Protein AF-Q1MXI3-F1 (afdb_monomer_lite)

Structure (mmCIF, N/CA/C/O backbone):
data_AF-Q1MXI3-F1
#
_entry.id   AF-Q1MXI3-F1
#
loop_
_atom_site.group_PDB
_atom_site.id
_atom_site.type_symbol
_atom_site.label_atom_id
_atom_site.label_alt_id
_atom_site.label_comp_id
_atom_site.label_asym_id
_atom_site.label_entity_id
_atom_site.label_seq_id
_atom_site.pdbx_PDB_ins_code
_atom_site.Cartn_x
_atom_site.Cartn_y
_atom_site.Cartn_z
_atom_site.occupancy
_atom_site.B_iso_or_equiv
_atom_site.auth_seq_id
_atom_site.auth_comp_id
_atom_site.auth_asym_id
_atom_site.auth_atom_id
_atom_site.pdbx_PDB_model_num
ATOM 1 N N . MET A 1 1 ? -17.839 4.807 47.820 1.00 39.50 1 MET A N 1
ATOM 2 C CA . MET A 1 1 ? -17.048 5.611 46.866 1.00 39.50 1 MET A CA 1
ATOM 3 C C . MET A 1 1 ? -16.298 4.631 45.986 1.00 39.50 1 MET A C 1
ATOM 5 O O . MET A 1 1 ? -15.445 3.926 46.504 1.00 39.50 1 MET A O 1
ATOM 9 N N . ALA A 1 2 ? -16.705 4.475 44.725 1.00 47.69 2 ALA A N 1
ATOM 10 C CA . ALA A 1 2 ? -16.005 3.588 43.802 1.00 47.69 2 ALA A CA 1
ATOM 11 C C . ALA A 1 2 ? -14.678 4.249 43.415 1.00 47.69 2 ALA A C 1
ATOM 13 O O . ALA A 1 2 ? -14.671 5.388 42.950 1.00 47.69 2 ALA A O 1
ATOM 14 N N . VAL A 1 3 ? -13.573 3.556 43.680 1.00 54.94 3 VAL A N 1
ATOM 15 C CA . VAL A 1 3 ? -12.233 3.951 43.247 1.00 54.94 3 VAL A CA 1
ATOM 16 C C . VAL A 1 3 ? -12.248 3.955 41.722 1.00 54.94 3 VAL A C 1
ATOM 18 O O . VAL A 1 3 ? -12.441 2.914 41.099 1.00 54.94 3 VAL A O 1
ATOM 21 N N . SER A 1 4 ? -12.130 5.134 41.113 1.00 58.44 4 SER A N 1
ATOM 22 C CA . SER A 1 4 ? -11.953 5.256 39.669 1.00 58.44 4 SER A CA 1
ATOM 23 C C . SER A 1 4 ? -10.539 4.792 39.323 1.00 58.44 4 SER A C 1
ATOM 25 O O . SER A 1 4 ? -9.596 5.584 39.312 1.00 58.44 4 SER A O 1
ATOM 27 N N . GLU A 1 5 ? -10.388 3.490 39.106 1.00 63.78 5 GLU A N 1
ATOM 28 C CA . GLU A 1 5 ? -9.211 2.893 38.481 1.00 63.78 5 GLU A CA 1
ATOM 29 C C . GLU A 1 5 ? -9.009 3.589 37.123 1.00 63.78 5 GLU A C 1
ATOM 31 O O . GLU A 1 5 ? -9.844 3.478 36.222 1.00 63.78 5 GLU A O 1
ATOM 36 N N . ASN A 1 6 ? -7.940 4.380 36.992 1.00 66.50 6 ASN A N 1
ATOM 37 C CA . ASN A 1 6 ? -7.558 5.012 35.730 1.00 66.50 6 ASN A CA 1
ATOM 38 C C . ASN A 1 6 ? -7.054 3.921 34.776 1.00 66.50 6 ASN A C 1
ATOM 40 O O . ASN A 1 6 ? -5.855 3.670 34.671 1.00 66.50 6 ASN A O 1
ATOM 44 N N . TYR A 1 7 ? -7.976 3.247 34.090 1.00 65.25 7 TYR A N 1
ATOM 45 C CA . TYR A 1 7 ? -7.627 2.327 33.017 1.00 65.25 7 TYR A CA 1
ATOM 46 C C . TYR A 1 7 ? -7.115 3.128 31.823 1.00 65.25 7 TYR A C 1
ATOM 48 O O . TYR A 1 7 ? -7.873 3.782 31.103 1.00 65.25 7 TYR A O 1
ATOM 56 N N . TRP A 1 8 ? -5.804 3.073 31.606 1.00 71.31 8 TRP A N 1
ATOM 57 C CA . TRP A 1 8 ? -5.189 3.619 30.408 1.00 71.31 8 TRP A CA 1
ATOM 58 C C . TRP A 1 8 ? -5.438 2.640 29.260 1.00 71.31 8 TRP A C 1
ATOM 60 O O . TRP A 1 8 ? -4.728 1.650 29.104 1.00 71.31 8 TRP A O 1
ATOM 70 N N . ILE A 1 9 ? -6.501 2.871 28.489 1.00 75.81 9 ILE A N 1
ATOM 71 C CA . ILE A 1 9 ? -6.781 2.075 27.291 1.00 75.81 9 ILE A CA 1
ATOM 72 C C . ILE A 1 9 ? -5.743 2.465 26.225 1.00 75.81 9 ILE A C 1
ATOM 74 O O . ILE A 1 9 ? -5.708 3.637 25.826 1.00 75.81 9 ILE A O 1
ATOM 78 N N . PRO A 1 10 ? -4.884 1.536 25.767 1.00 70.69 10 PRO A N 1
ATOM 79 C CA . PRO A 1 10 ? -3.903 1.832 24.734 1.00 70.69 10 PRO A CA 1
ATOM 80 C C . PRO A 1 10 ? -4.623 2.123 23.415 1.00 70.69 10 PRO A C 1
ATOM 82 O O . PRO A 1 10 ? -5.342 1.281 22.884 1.00 70.69 10 PRO A O 1
ATOM 85 N N . ARG A 1 11 ? -4.426 3.333 22.882 1.00 65.62 11 ARG A N 1
ATOM 86 C CA . ARG A 1 11 ? -5.033 3.770 21.610 1.00 65.62 11 ARG A CA 1
ATOM 87 C C . ARG A 1 11 ? -4.375 3.150 20.375 1.00 65.62 11 ARG A C 1
ATOM 89 O O . ARG A 1 11 ? -4.935 3.241 19.296 1.00 65.62 11 ARG A O 1
ATOM 96 N N . THR A 1 12 ? -3.223 2.511 20.544 1.00 68.12 12 THR A N 1
ATOM 97 C CA . THR A 1 12 ? -2.406 1.938 19.466 1.00 68.12 12 THR A CA 1
ATOM 98 C C . THR A 1 12 ? -2.794 0.504 19.099 1.00 68.12 12 THR A C 1
ATOM 100 O O . THR A 1 12 ? -2.090 -0.141 18.331 1.00 68.12 12 THR A O 1
ATOM 103 N N . LEU A 1 13 ? -3.868 -0.044 19.683 1.00 66.44 13 LEU A N 1
ATOM 104 C CA . LEU A 1 13 ? -4.314 -1.409 19.380 1.00 66.44 13 LEU A CA 1
ATOM 105 C C . LEU A 1 13 ? -4.938 -1.519 17.977 1.00 66.44 13 LEU A C 1
ATOM 107 O O . LEU A 1 13 ? -4.906 -2.589 17.378 1.00 66.44 13 LEU A O 1
ATOM 111 N N . GLU A 1 14 ? -5.510 -0.424 17.471 1.00 63.72 14 GLU A N 1
ATOM 112 C CA . GLU A 1 14 ? -6.184 -0.368 16.166 1.00 63.72 14 GLU A CA 1
ATOM 113 C C . GLU A 1 14 ? -5.297 0.209 15.052 1.00 63.72 14 GLU A C 1
ATOM 115 O O . GLU A 1 14 ? -5.744 0.322 13.909 1.00 63.72 14 GLU A O 1
ATOM 120 N N . ASP A 1 15 ? -4.046 0.569 15.357 1.00 70.25 15 ASP A N 1
ATOM 121 C CA . ASP A 1 15 ? -3.156 1.159 14.362 1.00 70.25 15 ASP A CA 1
ATOM 122 C C . ASP A 1 15 ? -2.744 0.104 13.316 1.00 70.25 15 ASP A C 1
ATOM 124 O O . ASP A 1 15 ? -2.341 -1.011 13.673 1.00 70.25 15 ASP A O 1
ATOM 128 N N . PRO A 1 16 ? -2.827 0.424 12.010 1.00 67.31 16 PRO A N 1
ATOM 129 C CA . PRO A 1 16 ? -2.455 -0.510 10.959 1.00 67.31 16 PRO A CA 1
ATOM 130 C C . PRO A 1 16 ? -0.960 -0.868 11.038 1.00 67.31 16 PRO A C 1
ATOM 132 O O . PRO A 1 16 ? -0.131 -0.026 11.395 1.00 67.31 16 PRO A O 1
ATOM 135 N N . PRO A 1 17 ? -0.576 -2.105 10.671 1.00 70.25 17 PRO A N 1
ATOM 136 C CA . PRO A 1 17 ? 0.813 -2.539 10.728 1.00 70.25 17 PRO A CA 1
ATOM 137 C C . PRO A 1 17 ? 1.684 -1.726 9.758 1.00 70.25 17 PRO A C 1
ATOM 139 O O . PRO A 1 17 ? 1.515 -1.762 8.534 1.00 70.25 17 PRO A O 1
ATOM 142 N N . LEU A 1 18 ? 2.647 -1.004 10.325 1.00 66.81 18 LEU A N 1
ATOM 143 C CA . LEU A 1 18 ? 3.626 -0.198 9.602 1.00 66.81 18 LEU A CA 1
ATOM 144 C C . LEU A 1 18 ? 4.870 -1.033 9.267 1.00 66.81 18 LEU A C 1
ATOM 146 O O . LEU A 1 18 ? 5.420 -1.733 10.115 1.00 66.81 18 LEU A O 1
ATOM 150 N N . PHE A 1 19 ? 5.354 -0.906 8.035 1.00 67.00 19 PHE A N 1
ATOM 151 C CA . PHE A 1 19 ? 6.654 -1.387 7.580 1.00 67.00 19 PHE A CA 1
ATOM 152 C C . PHE A 1 19 ? 7.594 -0.203 7.375 1.00 67.00 19 PHE A C 1
ATOM 154 O O . PHE A 1 19 ? 7.490 0.536 6.392 1.00 67.00 19 PHE A O 1
ATOM 161 N N . PHE A 1 20 ? 8.518 -0.009 8.314 1.00 70.25 20 PHE A N 1
ATOM 162 C CA . PHE A 1 20 ? 9.343 1.198 8.419 1.00 70.25 20 PHE A CA 1
ATOM 163 C C . PHE A 1 20 ? 8.500 2.480 8.551 1.00 70.25 20 PHE A C 1
ATOM 165 O O . PHE A 1 20 ? 8.185 2.889 9.661 1.00 70.25 20 PHE A O 1
ATOM 172 N N . VAL A 1 21 ? 8.140 3.108 7.427 1.00 75.38 21 VAL A N 1
ATOM 173 C CA . VAL A 1 21 ? 7.371 4.369 7.345 1.00 75.38 21 VAL A CA 1
ATOM 174 C C . VAL A 1 21 ? 6.108 4.197 6.486 1.00 75.38 21 VAL A C 1
ATOM 176 O O . VAL A 1 21 ? 5.301 5.110 6.361 1.00 75.38 21 VAL A O 1
ATOM 179 N N . TRP A 1 22 ? 5.948 3.040 5.843 1.00 72.25 22 TRP A N 1
ATOM 180 C CA . TRP A 1 22 ? 4.875 2.774 4.891 1.00 72.25 22 TRP A CA 1
ATOM 181 C C . TRP A 1 22 ? 3.937 1.725 5.459 1.00 72.25 22 TRP A C 1
ATOM 183 O O . TRP A 1 22 ? 4.371 0.792 6.125 1.00 72.25 22 TRP A O 1
ATOM 193 N N . GLU A 1 23 ? 2.649 1.829 5.161 1.00 79.88 23 GLU A N 1
ATOM 194 C CA . GLU A 1 23 ? 1.735 0.718 5.412 1.00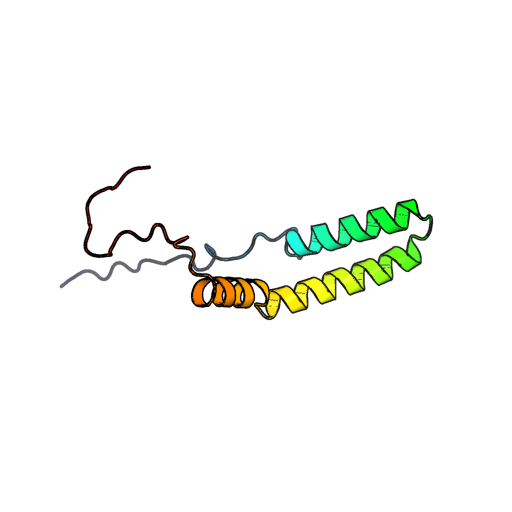 79.88 23 GLU A CA 1
ATOM 195 C C . GLU A 1 23 ? 2.176 -0.506 4.594 1.00 79.88 23 GLU A C 1
ATOM 197 O O . GLU A 1 23 ? 2.484 -0.371 3.403 1.00 79.88 23 GLU A O 1
ATOM 202 N N . MET A 1 24 ? 2.193 -1.692 5.218 1.00 81.25 24 MET A N 1
ATOM 203 C CA . MET A 1 24 ? 2.600 -2.952 4.569 1.00 81.25 24 MET A CA 1
ATOM 204 C C . MET A 1 24 ? 1.907 -3.152 3.212 1.00 81.25 24 MET A C 1
ATOM 206 O O . MET A 1 24 ? 2.567 -3.461 2.221 1.00 81.25 24 MET A O 1
ATOM 210 N N . ASP A 1 25 ? 0.598 -2.905 3.141 1.00 82.12 25 ASP A N 1
ATOM 211 C CA . ASP A 1 25 ? -0.192 -3.071 1.915 1.00 82.12 25 ASP A CA 1
ATOM 212 C C . ASP A 1 25 ? 0.319 -2.178 0.776 1.00 82.12 25 ASP A C 1
ATOM 214 O O . ASP A 1 25 ? 0.472 -2.615 -0.364 1.00 82.12 25 ASP A O 1
ATOM 218 N N . THR A 1 26 ? 0.639 -0.923 1.091 1.00 86.31 26 THR A N 1
ATOM 219 C CA . THR A 1 26 ? 1.119 0.063 0.118 1.00 86.31 26 THR A CA 1
ATOM 220 C C . THR A 1 26 ? 2.527 -0.283 -0.369 1.00 86.31 26 THR A C 1
ATOM 222 O O . THR A 1 26 ? 2.835 -0.113 -1.553 1.00 86.31 26 THR A O 1
ATOM 225 N N . ALA A 1 27 ? 3.376 -0.820 0.513 1.00 87.62 27 ALA A N 1
ATOM 226 C CA . ALA A 1 27 ? 4.703 -1.310 0.146 1.00 87.62 27 ALA A CA 1
ATOM 227 C C . ALA A 1 27 ? 4.626 -2.533 -0.786 1.00 87.62 27 ALA A C 1
ATOM 229 O O . ALA A 1 27 ? 5.358 -2.596 -1.776 1.00 87.62 27 ALA A O 1
ATOM 230 N N . VAL A 1 28 ? 3.706 -3.470 -0.528 1.00 90.12 28 VAL A N 1
ATOM 231 C CA . VAL A 1 28 ? 3.481 -4.641 -1.391 1.00 90.12 28 VAL A CA 1
ATOM 232 C C . VAL A 1 28 ? 3.013 -4.219 -2.785 1.00 90.12 28 VAL A C 1
ATOM 234 O O . VAL A 1 28 ? 3.537 -4.724 -3.780 1.00 90.12 28 VAL A O 1
ATOM 237 N N . VAL A 1 29 ? 2.089 -3.257 -2.890 1.00 90.94 29 VAL A N 1
ATOM 238 C CA . VAL A 1 29 ? 1.637 -2.721 -4.189 1.00 90.94 29 VAL A CA 1
ATOM 239 C C . VAL A 1 29 ? 2.801 -2.109 -4.970 1.00 90.94 29 VAL A C 1
ATOM 241 O O . VAL A 1 29 ? 2.961 -2.396 -6.153 1.00 90.94 29 VAL A O 1
ATOM 244 N N . PHE A 1 30 ? 3.655 -1.323 -4.310 1.00 92.81 30 PHE A N 1
ATOM 245 C CA . PHE A 1 30 ? 4.832 -0.738 -4.953 1.00 92.81 30 PHE A CA 1
ATOM 246 C C . PHE A 1 30 ? 5.823 -1.805 -5.443 1.00 92.81 30 PHE A C 1
ATOM 248 O O . PHE A 1 30 ? 6.287 -1.751 -6.581 1.00 92.81 30 PHE A O 1
ATOM 255 N N . LEU A 1 31 ? 6.156 -2.781 -4.593 1.00 92.19 31 LEU A N 1
ATOM 256 C CA . LEU A 1 31 ? 7.123 -3.828 -4.929 1.00 92.19 31 LEU A CA 1
ATOM 257 C C . LEU A 1 31 ? 6.623 -4.710 -6.074 1.00 92.19 31 LEU A C 1
ATOM 259 O O . LEU A 1 31 ? 7.375 -4.987 -7.006 1.00 92.19 31 LEU A O 1
ATOM 263 N N . THR A 1 32 ? 5.355 -5.118 -6.033 1.00 93.25 32 THR A N 1
ATOM 264 C CA . THR A 1 32 ? 4.759 -5.964 -7.076 1.00 93.25 32 THR A CA 1
ATOM 265 C C . THR A 1 32 ? 4.738 -5.261 -8.429 1.00 93.25 32 THR A C 1
ATOM 267 O O . THR A 1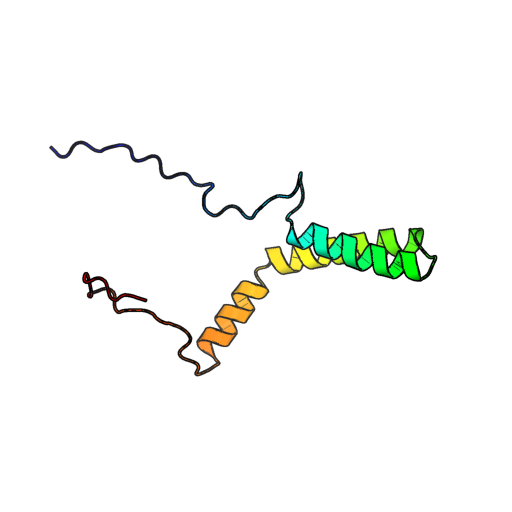 32 ? 5.193 -5.843 -9.414 1.00 93.25 32 THR A O 1
ATOM 270 N N . SER A 1 33 ? 4.309 -3.997 -8.494 1.00 92.19 33 SER A N 1
ATOM 271 C CA . SER A 1 33 ? 4.346 -3.242 -9.749 1.00 92.19 33 SER A CA 1
ATOM 272 C C . SER A 1 33 ? 5.778 -3.023 -10.242 1.00 92.19 33 SER A C 1
ATOM 274 O O . SER A 1 33 ? 6.047 -3.168 -11.434 1.00 92.19 33 SER A O 1
ATOM 276 N N . MET A 1 34 ? 6.725 -2.752 -9.342 1.00 93.38 34 MET A N 1
ATOM 277 C CA . MET A 1 34 ? 8.122 -2.513 -9.707 1.00 93.38 34 MET A CA 1
ATOM 278 C C . MET A 1 34 ? 8.784 -3.767 -10.289 1.00 93.38 34 MET A C 1
ATOM 280 O O . MET A 1 34 ? 9.485 -3.681 -11.297 1.00 93.38 34 MET A O 1
ATOM 284 N N . ILE A 1 35 ? 8.518 -4.940 -9.704 1.00 94.38 35 ILE A N 1
ATOM 285 C CA . ILE A 1 35 ? 9.003 -6.232 -10.209 1.00 94.38 35 ILE A CA 1
ATOM 286 C C . ILE A 1 35 ? 8.487 -6.488 -11.628 1.00 94.38 35 ILE A C 1
ATOM 288 O O . ILE A 1 35 ? 9.261 -6.903 -12.487 1.00 94.38 35 ILE A O 1
ATOM 292 N N . ILE A 1 36 ? 7.217 -6.183 -11.907 1.00 93.75 36 ILE A N 1
ATOM 293 C CA . ILE A 1 36 ? 6.645 -6.336 -13.252 1.00 93.75 36 ILE A CA 1
ATOM 294 C C . ILE A 1 36 ? 7.440 -5.504 -14.266 1.00 93.75 36 ILE A C 1
ATOM 296 O O . ILE A 1 36 ? 7.881 -6.029 -15.283 1.00 93.75 36 ILE A O 1
ATOM 300 N N . PHE A 1 37 ? 7.704 -4.228 -13.986 1.00 92.50 37 PHE A N 1
ATOM 301 C CA .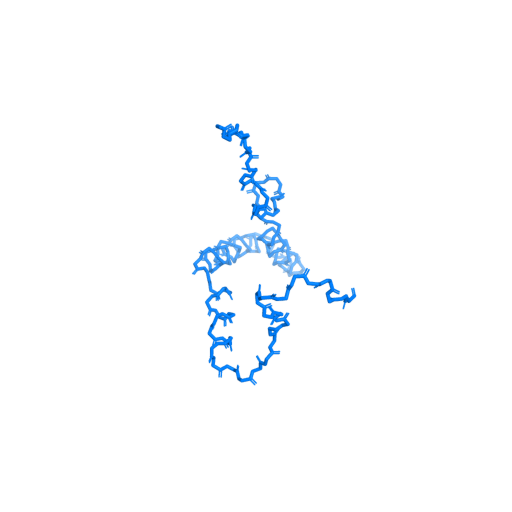 PHE A 1 37 ? 8.461 -3.373 -14.909 1.00 92.50 37 PHE A CA 1
ATOM 302 C C . PHE A 1 37 ? 9.956 -3.702 -14.998 1.00 92.50 37 PHE A C 1
ATOM 304 O O . PHE A 1 37 ? 10.577 -3.449 -16.035 1.00 92.50 37 PHE A O 1
ATOM 311 N N . LEU A 1 38 ? 10.530 -4.295 -13.949 1.00 92.94 38 LEU A N 1
ATOM 312 C CA . LEU A 1 38 ? 11.875 -4.864 -13.998 1.00 92.94 38 LEU A CA 1
ATOM 313 C C . LEU A 1 38 ? 11.948 -6.022 -15.004 1.00 92.94 38 LEU A C 1
ATOM 315 O O . LEU A 1 38 ? 12.906 -6.082 -15.771 1.00 92.94 38 LEU A O 1
ATOM 319 N N . LEU A 1 39 ? 10.918 -6.875 -15.078 1.00 93.81 39 LEU A N 1
ATOM 320 C CA . LEU A 1 39 ? 10.844 -7.951 -16.078 1.00 93.81 39 LEU A CA 1
ATOM 321 C C . LEU A 1 39 ? 10.789 -7.409 -17.516 1.00 93.81 39 LEU A C 1
ATOM 323 O O . LEU A 1 39 ? 11.379 -7.997 -18.419 1.00 93.81 39 LEU A O 1
ATOM 327 N N . PHE A 1 40 ? 10.158 -6.253 -17.733 1.00 92.62 40 PHE A N 1
ATOM 328 C CA . PHE A 1 40 ? 10.104 -5.577 -19.038 1.00 92.62 40 PHE A CA 1
ATOM 329 C C . PHE A 1 40 ? 11.355 -4.737 -19.368 1.00 92.62 40 PHE A C 1
ATOM 331 O O . PHE A 1 40 ? 11.333 -3.939 -20.306 1.00 92.62 40 PHE A O 1
ATOM 338 N N . SER A 1 41 ? 12.451 -4.884 -18.609 1.00 90.69 41 SER A N 1
ATOM 339 C CA . SER A 1 41 ? 13.717 -4.150 -18.806 1.00 90.69 41 SER A CA 1
ATOM 340 C C . SER A 1 41 ? 13.574 -2.619 -18.805 1.00 90.69 41 SER A C 1
ATOM 342 O O . SER A 1 41 ? 14.411 -1.906 -19.352 1.00 90.69 41 SER A O 1
ATOM 344 N N . SER A 1 42 ? 12.522 -2.097 -18.167 1.00 91.81 42 SER A N 1
ATOM 345 C CA . SER A 1 42 ? 12.200 -0.665 -18.134 1.00 91.81 42 SER A CA 1
ATOM 346 C C . SER A 1 42 ? 12.114 -0.144 -16.690 1.00 91.81 42 SER A C 1
ATOM 348 O O . SER A 1 42 ? 11.054 0.319 -16.261 1.00 91.81 42 SER A O 1
ATOM 350 N N . PRO A 1 43 ? 13.216 -0.190 -15.911 1.00 89.12 43 PRO A N 1
ATOM 351 C CA . PRO A 1 43 ? 13.189 0.081 -14.470 1.00 89.12 43 PRO A CA 1
ATOM 352 C C . PRO A 1 43 ? 12.823 1.529 -14.127 1.00 89.12 43 PRO A C 1
ATOM 354 O O . PRO A 1 43 ? 12.148 1.778 -13.133 1.00 89.12 43 PRO A O 1
ATOM 357 N N . ILE A 1 44 ? 13.235 2.492 -14.957 1.00 92.75 44 ILE A N 1
ATOM 358 C CA . ILE A 1 44 ? 12.988 3.922 -14.719 1.00 92.75 44 ILE A CA 1
ATOM 359 C C . ILE A 1 44 ? 11.497 4.235 -14.864 1.00 92.75 44 ILE A C 1
ATOM 361 O O . ILE A 1 44 ? 10.902 4.855 -13.986 1.00 92.75 44 ILE A O 1
ATOM 365 N N . ILE A 1 45 ? 10.879 3.762 -15.949 1.00 92.25 45 ILE A N 1
ATOM 366 C CA . ILE A 1 45 ? 9.438 3.916 -16.186 1.00 92.25 45 ILE A CA 1
ATOM 367 C C . ILE A 1 45 ? 8.667 3.178 -15.089 1.00 92.25 45 ILE A C 1
ATOM 369 O O . ILE A 1 45 ? 7.736 3.729 -14.504 1.00 92.25 45 ILE A O 1
ATOM 373 N N . GLY A 1 46 ? 9.123 1.971 -14.747 1.00 92.06 46 GLY A N 1
ATOM 374 C CA . GLY A 1 46 ? 8.571 1.181 -13.659 1.00 92.06 46 GLY A CA 1
ATOM 375 C C . GLY A 1 46 ? 8.549 1.898 -12.323 1.00 92.06 46 GLY A C 1
ATOM 376 O O . GLY A 1 46 ? 7.541 1.829 -11.627 1.00 92.06 46 GLY A O 1
ATOM 377 N N . PHE A 1 47 ? 9.605 2.636 -11.986 1.00 93.94 47 PHE A N 1
ATOM 378 C CA . PHE A 1 47 ? 9.678 3.385 -10.736 1.00 93.94 47 PHE A CA 1
ATOM 379 C C . PHE A 1 47 ? 8.596 4.464 -10.647 1.00 93.94 47 PHE A C 1
ATOM 381 O O . PHE A 1 47 ? 7.854 4.517 -9.666 1.00 93.94 47 PHE A O 1
ATOM 388 N N . PHE A 1 48 ? 8.464 5.297 -11.685 1.00 95.62 48 PHE A N 1
ATOM 389 C CA . PHE A 1 48 ? 7.459 6.363 -11.709 1.00 95.62 48 PHE A CA 1
ATOM 390 C C . PHE A 1 48 ? 6.034 5.809 -11.705 1.00 95.62 48 PHE A C 1
ATOM 392 O O . PHE A 1 48 ? 5.190 6.307 -10.959 1.00 95.62 48 PHE A O 1
ATOM 399 N N . VAL A 1 49 ? 5.775 4.757 -12.485 1.00 94.56 49 VAL A N 1
ATOM 400 C CA . VAL A 1 49 ? 4.460 4.106 -12.518 1.00 94.56 49 VAL A CA 1
ATOM 401 C C . VAL A 1 49 ? 4.140 3.466 -11.169 1.00 94.56 49 VAL A C 1
ATOM 403 O O . VAL A 1 49 ? 3.049 3.670 -10.647 1.00 94.56 49 VAL A O 1
ATOM 406 N N . SER A 1 50 ? 5.096 2.761 -10.561 1.00 93.00 50 SER A N 1
ATOM 407 C CA . SER A 1 50 ? 4.915 2.108 -9.258 1.00 93.00 50 SER A CA 1
ATOM 408 C C . SER A 1 50 ? 4.666 3.114 -8.137 1.00 93.00 50 SER A C 1
ATOM 410 O O . SER A 1 50 ? 3.787 2.896 -7.308 1.00 93.00 50 SER A O 1
ATOM 412 N N . LEU A 1 51 ? 5.381 4.246 -8.129 1.00 93.31 51 LEU A N 1
ATOM 413 C CA . LEU A 1 51 ? 5.135 5.340 -7.184 1.00 93.31 51 LEU A CA 1
ATOM 414 C C . LEU A 1 51 ? 3.751 5.966 -7.362 1.00 93.31 51 LEU A C 1
ATOM 416 O O . LEU A 1 51 ? 3.086 6.306 -6.383 1.00 93.31 51 LEU A O 1
ATOM 420 N N . TRP A 1 52 ? 3.326 6.167 -8.608 1.00 94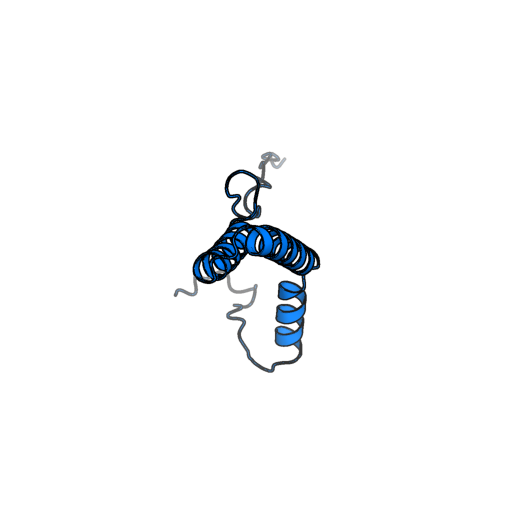.38 52 TRP A N 1
ATOM 421 C CA . TRP A 1 52 ? 2.013 6.730 -8.892 1.00 94.38 52 TRP A CA 1
ATOM 422 C C . TRP A 1 52 ? 0.894 5.768 -8.478 1.00 94.38 52 TRP A C 1
ATOM 424 O O . TRP A 1 52 ? -0.089 6.190 -7.863 1.00 94.38 52 TRP A O 1
ATOM 434 N N . LEU A 1 53 ? 1.072 4.473 -8.745 1.00 92.88 53 LEU A N 1
ATOM 435 C CA . LEU A 1 53 ? 0.118 3.426 -8.397 1.00 92.88 53 LEU A CA 1
ATOM 436 C C . LEU A 1 53 ? -0.012 3.265 -6.879 1.00 92.88 53 LEU A C 1
ATOM 438 O O . LEU A 1 53 ? -1.129 3.259 -6.367 1.00 92.88 53 LEU A O 1
ATOM 442 N N . SER A 1 54 ? 1.107 3.221 -6.148 1.00 91.69 54 SER A N 1
ATOM 443 C CA . SER A 1 54 ? 1.090 3.103 -4.686 1.00 91.69 54 SER A CA 1
ATOM 444 C C . SER A 1 54 ? 0.461 4.326 -4.013 1.00 91.69 54 SER A C 1
ATOM 446 O O . SER A 1 54 ? -0.357 4.171 -3.109 1.00 91.69 54 SER A O 1
ATOM 448 N N . LYS A 1 55 ? 0.737 5.545 -4.501 1.00 89.88 55 LYS A N 1
ATOM 449 C CA . LYS A 1 55 ? 0.066 6.770 -4.028 1.00 89.88 55 LYS A CA 1
ATOM 450 C C . LYS A 1 55 ? -1.434 6.765 -4.298 1.00 89.88 55 LYS A C 1
ATOM 452 O O . LYS A 1 55 ? -2.210 7.210 -3.455 1.00 89.88 55 LYS A O 1
ATOM 457 N N . SER A 1 56 ? -1.839 6.311 -5.479 1.00 88.62 56 SER A N 1
ATOM 458 C CA . SER A 1 56 ? -3.253 6.254 -5.854 1.00 88.62 56 SER A CA 1
ATOM 459 C C . SER A 1 56 ? -3.991 5.222 -5.005 1.00 88.62 56 SER A C 1
ATOM 461 O O . SER A 1 56 ? -5.066 5.515 -4.489 1.00 88.62 56 SER A O 1
ATOM 463 N N . TYR A 1 57 ? -3.373 4.062 -4.776 1.00 87.69 57 TYR A N 1
ATOM 464 C CA . TYR A 1 57 ? -3.887 3.029 -3.882 1.00 87.69 57 TYR A CA 1
ATOM 465 C C . TYR A 1 57 ? -4.034 3.532 -2.442 1.00 87.69 57 TYR A C 1
ATOM 467 O O . TYR A 1 57 ? -5.111 3.400 -1.865 1.00 87.69 57 TYR A O 1
ATOM 475 N N . ALA A 1 58 ? -3.002 4.184 -1.893 1.00 85.62 58 ALA A N 1
ATOM 476 C CA . ALA A 1 58 ? -3.049 4.766 -0.553 1.00 85.62 58 ALA A CA 1
ATOM 477 C C . ALA A 1 58 ? -4.189 5.788 -0.419 1.00 85.62 58 ALA A C 1
ATOM 479 O O . ALA A 1 58 ? -4.974 5.707 0.517 1.00 85.62 58 ALA A O 1
ATOM 480 N N . ARG A 1 59 ? -4.369 6.678 -1.407 1.00 84.50 59 ARG A N 1
ATOM 481 C CA . ARG A 1 59 ? -5.487 7.638 -1.409 1.00 84.50 59 ARG A CA 1
ATOM 482 C C . ARG A 1 59 ? -6.857 6.966 -1.436 1.00 84.50 59 ARG A C 1
ATOM 484 O O . ARG A 1 59 ? -7.751 7.396 -0.719 1.00 84.50 59 ARG A O 1
ATOM 491 N N . VAL A 1 60 ? -7.040 5.931 -2.257 1.00 82.94 60 VAL A N 1
ATOM 492 C CA . VAL A 1 60 ? -8.313 5.190 -2.328 1.00 82.94 60 VAL A CA 1
ATOM 493 C C . VAL A 1 60 ? -8.590 4.450 -1.015 1.00 82.94 60 VAL A C 1
ATOM 495 O O . VAL A 1 60 ? -9.734 4.408 -0.556 1.00 82.94 60 VAL A O 1
ATOM 498 N N . LYS A 1 61 ? -7.543 3.900 -0.391 1.00 77.81 61 LYS A N 1
ATOM 499 C CA . LYS A 1 61 ? -7.616 3.240 0.914 1.00 77.81 61 LYS A CA 1
ATOM 500 C C . LYS A 1 61 ? -7.987 4.232 2.024 1.00 77.81 61 LYS A C 1
ATOM 502 O O . LYS A 1 61 ? -8.936 3.973 2.758 1.00 77.81 61 LYS A O 1
ATOM 507 N N . GLU A 1 62 ? -7.312 5.380 2.097 1.00 78.06 62 GLU A N 1
ATOM 508 C CA . GLU A 1 62 ? -7.580 6.457 3.067 1.00 78.06 62 GLU A CA 1
ATOM 509 C C . GLU A 1 62 ? -8.982 7.058 2.913 1.00 78.06 62 GLU A C 1
ATOM 511 O O . GLU A 1 62 ? -9.634 7.382 3.901 1.00 78.06 62 GLU A O 1
ATOM 516 N N . GLN A 1 63 ? -9.494 7.155 1.682 1.00 74.50 63 GLN A N 1
ATOM 517 C CA . GLN A 1 63 ? -10.865 7.602 1.408 1.00 74.50 63 GLN A CA 1
ATOM 518 C C . GLN A 1 63 ? -11.938 6.588 1.846 1.00 74.50 63 GLN A C 1
ATOM 520 O O . GLN A 1 63 ? -13.129 6.822 1.647 1.00 74.50 63 GLN A O 1
ATOM 525 N N . GLY A 1 64 ? -11.544 5.460 2.444 1.00 64.44 64 GLY A N 1
ATOM 526 C CA . GLY A 1 64 ? -12.465 4.481 3.004 1.00 64.44 64 GLY A CA 1
ATOM 527 C C . GLY A 1 64 ? -13.212 3.674 1.947 1.00 64.44 64 GLY A C 1
ATOM 528 O O . GLY A 1 64 ? -14.227 3.069 2.276 1.00 64.44 64 GLY A O 1
ATOM 529 N N . GLY A 1 65 ? -12.736 3.619 0.696 1.00 62.25 65 GLY A N 1
ATOM 530 C CA . GLY A 1 65 ? -13.438 2.947 -0.406 1.00 62.25 65 GLY A CA 1
ATOM 531 C C . GLY A 1 65 ? -13.750 1.471 -0.131 1.00 62.25 65 GLY A C 1
ATOM 532 O O . GLY A 1 65 ? -14.829 0.998 -0.474 1.00 62.25 65 GLY A O 1
ATOM 533 N N . VAL A 1 66 ? -12.860 0.756 0.566 1.00 63.16 66 VAL A N 1
ATOM 534 C CA . VAL A 1 66 ? -13.076 -0.652 0.954 1.00 63.16 66 VAL A CA 1
ATOM 535 C C . VAL A 1 66 ? -14.113 -0.779 2.077 1.00 63.16 66 VAL A C 1
ATOM 537 O O . VAL A 1 66 ? -14.965 -1.663 2.030 1.00 63.16 66 VAL A O 1
ATOM 540 N N . SER A 1 67 ? -14.098 0.135 3.052 1.00 65.25 67 SER A N 1
ATOM 541 C CA . SER A 1 67 ? -15.093 0.200 4.135 1.00 65.25 67 SER A CA 1
ATOM 542 C C . SER A 1 67 ? -16.478 0.593 3.609 1.00 65.25 67 SER A C 1
ATOM 544 O O . SER A 1 67 ? -17.482 -0.017 3.975 1.00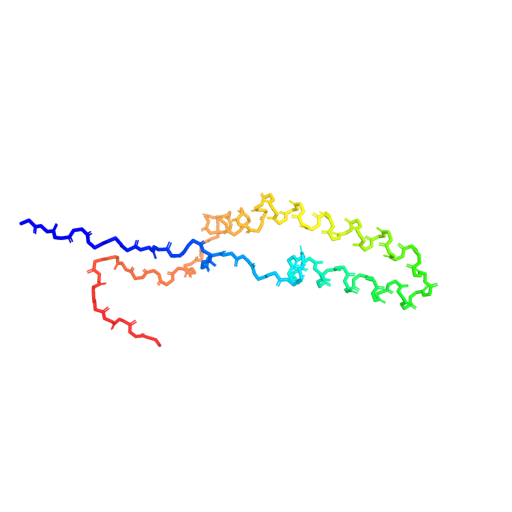 65.25 67 SER A O 1
ATOM 546 N N . LEU A 1 68 ? -16.537 1.555 2.684 1.00 66.56 68 LEU A N 1
ATOM 547 C CA . LEU A 1 68 ? -17.758 1.985 2.007 1.00 66.56 68 LEU A CA 1
ATOM 548 C C . LEU A 1 68 ? -18.325 0.882 1.123 1.00 66.56 68 LEU A C 1
ATOM 550 O O . LEU A 1 68 ? -19.523 0.630 1.178 1.00 66.56 68 LEU A O 1
ATOM 554 N N . PHE A 1 69 ? -17.486 0.195 0.348 1.00 73.06 69 PHE A N 1
ATOM 555 C CA . PHE A 1 69 ? -17.927 -0.921 -0.482 1.00 73.06 69 PHE A CA 1
ATOM 556 C C . PHE A 1 69 ? -18.403 -2.102 0.371 1.00 73.06 69 PHE A C 1
ATOM 558 O O . PHE A 1 69 ? -19.456 -2.666 0.090 1.00 73.06 69 PHE A O 1
ATOM 565 N N . GLY A 1 70 ? -17.697 -2.423 1.461 1.00 70.50 70 GLY A N 1
ATOM 566 C CA . GLY A 1 70 ? -18.130 -3.429 2.433 1.00 70.50 70 GLY A CA 1
ATOM 567 C C . GLY A 1 70 ? -19.452 -3.062 3.111 1.00 70.50 70 GLY A C 1
ATOM 568 O O . GLY A 1 70 ? -20.345 -3.898 3.208 1.00 70.50 70 GLY A O 1
ATOM 569 N N . SER A 1 71 ? -19.623 -1.797 3.500 1.00 71.25 71 SER A N 1
ATOM 570 C CA . SER A 1 71 ? -20.876 -1.284 4.072 1.00 71.25 71 SER A CA 1
ATOM 571 C C . SER A 1 71 ? -22.015 -1.294 3.051 1.00 71.25 71 SER A C 1
ATOM 573 O O . SER A 1 71 ? -23.144 -1.638 3.384 1.00 71.25 71 SER A O 1
ATOM 575 N N . PHE A 1 72 ? -21.729 -0.956 1.794 1.00 78.25 72 PHE A N 1
ATOM 576 C CA . PHE A 1 72 ? -22.695 -0.997 0.702 1.00 78.25 72 PHE A CA 1
ATOM 577 C C . PHE A 1 72 ? -23.146 -2.434 0.422 1.00 78.25 72 PHE A C 1
ATOM 579 O O . PHE A 1 72 ? -24.342 -2.702 0.384 1.00 78.25 72 PHE A O 1
ATOM 586 N N . LEU A 1 73 ? -22.215 -3.386 0.313 1.00 78.25 73 LEU A N 1
ATOM 587 C CA . LEU A 1 73 ? -22.557 -4.803 0.187 1.00 78.25 73 LEU A CA 1
ATOM 588 C C . LEU A 1 73 ? -23.345 -5.315 1.390 1.00 78.25 73 LEU A C 1
ATOM 590 O O . LEU A 1 73 ? -24.319 -6.029 1.197 1.00 78.25 73 LEU A O 1
ATOM 594 N N . TYR A 1 74 ? -22.963 -4.933 2.607 1.00 73.25 74 TYR A N 1
ATOM 595 C CA . TYR A 1 74 ? -23.688 -5.319 3.815 1.00 73.25 74 TYR A CA 1
ATOM 596 C C . TYR A 1 74 ? -25.159 -4.869 3.784 1.00 73.25 74 TYR A C 1
ATOM 598 O O . TYR A 1 74 ? -26.033 -5.617 4.209 1.00 73.25 74 TYR A O 1
ATOM 606 N N . TRP A 1 75 ? -25.446 -3.669 3.270 1.00 78.19 75 TRP A N 1
ATOM 607 C CA . TRP A 1 75 ? -26.814 -3.141 3.206 1.00 78.19 75 TRP A CA 1
ATOM 608 C C . TRP A 1 75 ? -27.628 -3.635 2.005 1.00 78.19 75 TRP A C 1
ATOM 610 O O . TRP A 1 75 ? -28.846 -3.759 2.120 1.00 78.19 75 TRP A O 1
ATOM 620 N N . TYR A 1 76 ? -26.991 -3.888 0.858 1.00 80.81 76 TYR A N 1
ATOM 621 C CA . TYR A 1 76 ? -27.695 -4.208 -0.391 1.00 80.81 76 TYR A CA 1
ATOM 622 C C . TYR A 1 76 ? -27.660 -5.689 -0.779 1.00 80.81 76 TYR A C 1
ATOM 624 O O . TYR A 1 76 ? -28.492 -6.120 -1.577 1.00 80.81 76 TYR A O 1
ATOM 632 N N . LEU A 1 77 ? -26.731 -6.479 -0.240 1.00 80.56 77 LEU A N 1
ATOM 633 C CA . LEU A 1 77 ? -26.678 -7.916 -0.481 1.00 80.56 77 LEU A CA 1
ATOM 634 C C . LEU A 1 77 ? -27.409 -8.640 0.668 1.00 80.56 77 LEU A C 1
ATOM 636 O O . LEU A 1 77 ? -27.027 -8.469 1.825 1.00 80.56 77 LEU A O 1
ATOM 640 N N . PRO A 1 78 ? -28.436 -9.469 0.394 1.00 69.94 78 PRO A N 1
ATOM 641 C CA . PRO A 1 78 ? -29.164 -10.225 1.414 1.00 69.94 78 PRO A CA 1
ATOM 642 C C . PRO A 1 78 ? -28.355 -11.456 1.852 1.00 69.94 78 PRO A C 1
ATOM 644 O O . PRO A 1 78 ? -28.760 -12.599 1.656 1.00 69.94 78 PRO A O 1
ATOM 647 N N . VAL A 1 79 ? -27.164 -11.227 2.393 1.00 67.31 79 VAL A N 1
ATOM 648 C CA . VAL A 1 79 ? -26.286 -12.266 2.931 1.00 67.31 79 VAL A CA 1
ATOM 649 C C . VAL A 1 79 ? -26.093 -11.996 4.407 1.00 67.31 79 VAL A C 1
ATOM 651 O O . VAL A 1 79 ? -25.517 -10.985 4.803 1.00 67.31 79 VAL A O 1
ATOM 654 N N . ASP A 1 80 ? -26.552 -12.942 5.216 1.00 64.56 80 ASP A N 1
ATOM 655 C CA . ASP A 1 80 ? -26.396 -12.919 6.663 1.00 64.56 80 ASP A CA 1
ATOM 656 C C . ASP A 1 80 ? -24.955 -13.328 7.031 1.00 64.56 80 ASP A C 1
ATOM 658 O O . ASP A 1 80 ? -24.673 -14.418 7.521 1.00 64.56 80 ASP A O 1
ATOM 662 N N . LEU A 1 81 ? -23.989 -12.468 6.685 1.00 62.06 81 LEU A N 1
ATOM 663 C CA . LEU A 1 81 ? -22.560 -12.657 6.988 1.00 62.06 81 LEU A CA 1
ATOM 664 C C . LEU A 1 81 ? -22.241 -12.362 8.458 1.00 62.06 81 LEU A C 1
ATOM 666 O O . LEU A 1 81 ? -21.125 -12.591 8.928 1.00 62.06 81 LEU A O 1
ATOM 670 N N . SER A 1 82 ? -23.212 -11.823 9.191 1.00 62.06 82 SER A N 1
ATOM 671 C CA . SER A 1 82 ? -23.055 -11.414 10.572 1.00 62.06 82 SER A CA 1
ATOM 672 C C . SER A 1 82 ? -23.358 -12.590 11.500 1.00 62.06 82 SER A C 1
ATOM 674 O O . SER A 1 82 ? -24.508 -12.853 11.827 1.00 62.06 82 SER A O 1
ATOM 676 N N . LYS A 1 83 ? -22.327 -13.270 12.023 1.00 63.81 83 LYS A N 1
ATOM 677 C CA . LYS A 1 83 ? -22.467 -14.165 13.195 1.00 63.81 83 LYS A CA 1
ATOM 678 C C . LYS A 1 83 ? -22.703 -13.360 14.484 1.00 63.81 83 LYS A C 1
ATOM 680 O O . LYS A 1 83 ? -22.033 -13.567 15.496 1.00 63.81 83 LYS A O 1
ATOM 685 N N . ARG A 1 84 ? -23.575 -12.352 14.449 1.00 63.44 84 ARG A N 1
ATOM 686 C CA . ARG A 1 84 ? -23.792 -11.479 15.598 1.00 63.44 84 ARG A CA 1
ATOM 687 C C . ARG A 1 84 ? -24.740 -12.173 16.553 1.00 63.44 84 ARG A C 1
ATOM 689 O O . ARG A 1 84 ? -25.951 -12.174 16.361 1.00 63.44 84 ARG A O 1
ATOM 696 N N . TYR A 1 85 ? -24.169 -12.755 17.600 1.00 68.19 85 TYR A N 1
ATOM 697 C CA . TYR A 1 85 ? -24.958 -13.187 18.739 1.00 68.19 85 TYR A CA 1
ATOM 698 C C . TYR A 1 85 ? -25.657 -11.967 19.347 1.00 68.19 85 TYR A C 1
ATOM 700 O O . TYR A 1 85 ? -25.052 -10.891 19.454 1.00 68.19 85 TYR A O 1
ATOM 708 N N . PRO A 1 86 ? -26.938 -12.090 19.711 1.00 75.38 86 PRO A N 1
ATOM 709 C CA . PRO A 1 86 ? -27.658 -10.983 20.300 1.00 75.38 86 PRO A CA 1
ATOM 710 C C . PRO A 1 86 ? -27.023 -10.585 21.636 1.00 75.38 86 PRO A C 1
ATOM 712 O O . PRO A 1 86 ? -26.619 -11.426 22.439 1.00 75.38 86 PRO A O 1
ATOM 715 N N . SER A 1 87 ? -26.956 -9.276 21.879 1.00 71.31 87 SER A N 1
ATOM 716 C CA . SER A 1 87 ? -26.207 -8.663 22.987 1.00 71.31 87 SER A CA 1
ATOM 717 C C . SER A 1 87 ? -26.679 -9.057 24.391 1.00 71.31 87 SER A C 1
ATOM 719 O O . SER A 1 87 ? -25.996 -8.763 25.370 1.00 71.31 87 SER A O 1
ATOM 721 N N . PHE A 1 88 ? -27.840 -9.704 24.513 1.00 81.12 88 PHE A N 1
ATOM 722 C CA . PHE A 1 88 ? -28.366 -10.184 25.789 1.00 81.12 88 PHE A CA 1
ATOM 723 C C . PHE A 1 88 ? -27.777 -11.536 26.221 1.00 81.12 88 PHE A C 1
ATOM 725 O O . PHE A 1 88 ? -27.909 -11.899 27.389 1.00 81.12 88 PHE A O 1
ATOM 732 N N . ILE A 1 89 ? -27.118 -12.272 25.320 1.00 78.94 89 ILE A N 1
ATOM 733 C CA . ILE A 1 89 ? -26.488 -13.554 25.647 1.00 78.94 89 ILE A CA 1
ATOM 734 C C . ILE A 1 89 ? -25.139 -13.273 26.312 1.00 78.94 89 ILE A C 1
ATOM 736 O O . ILE A 1 89 ? -24.211 -12.774 25.681 1.00 78.94 89 ILE A O 1
ATOM 740 N N . ARG A 1 90 ? -25.043 -13.582 27.609 1.00 77.50 90 ARG A N 1
ATOM 741 C CA . ARG A 1 90 ? -23.798 -13.487 28.399 1.00 77.50 90 ARG A CA 1
ATOM 742 C C . 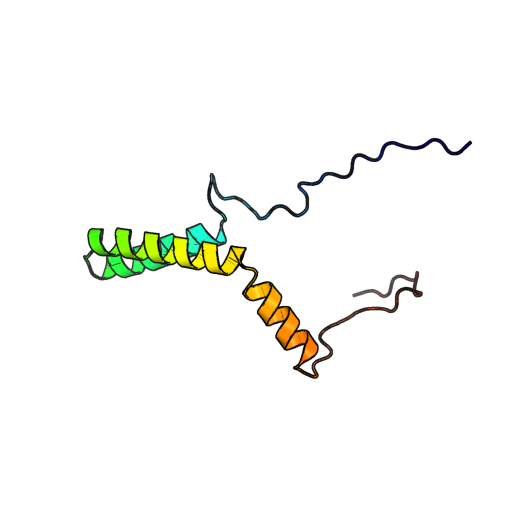ARG A 1 90 ? -23.088 -14.829 28.563 1.00 77.50 90 ARG A C 1
ATOM 744 O O . ARG A 1 90 ? -22.102 -14.924 29.288 1.00 77.50 90 ARG A O 1
ATOM 751 N N . GLU A 1 91 ? -23.619 -15.859 27.923 1.00 82.31 91 GLU A N 1
ATOM 752 C CA . GLU A 1 91 ? -23.096 -17.216 27.961 1.00 82.31 91 GLU A CA 1
ATOM 753 C C . GLU A 1 91 ? -22.093 -17.411 26.822 1.00 82.31 91 GLU A C 1
ATOM 755 O O . GLU A 1 91 ? -22.250 -16.853 25.734 1.00 82.31 91 GLU A O 1
ATOM 760 N N . TYR A 1 92 ? -21.042 -18.190 27.077 1.00 78.12 92 TYR A N 1
ATOM 761 C CA . TYR A 1 92 ? -20.060 -18.529 26.054 1.00 78.12 92 TYR A CA 1
ATOM 762 C C . TYR A 1 92 ? -20.709 -19.445 25.012 1.00 78.12 92 TYR A C 1
ATOM 764 O O . TYR A 1 92 ? -20.941 -20.627 25.261 1.00 78.12 92 TYR A O 1
ATOM 772 N N . VAL A 1 93 ? -20.995 -18.890 23.836 1.00 70.19 93 VAL A N 1
ATOM 773 C CA . VAL A 1 93 ? -21.447 -19.652 22.670 1.00 70.19 93 VAL A CA 1
ATOM 774 C C . VAL A 1 93 ? -20.200 -19.992 21.858 1.00 70.19 93 VAL A C 1
ATOM 776 O O . VAL A 1 93 ? -19.699 -19.169 21.095 1.00 70.19 93 VAL A O 1
ATOM 779 N N . GLY A 1 94 ? -19.613 -21.155 22.139 1.00 74.25 94 GLY A N 1
ATOM 780 C CA . GLY A 1 94 ? -18.313 -21.548 21.596 1.00 74.25 94 GLY A CA 1
ATOM 781 C C . GLY A 1 94 ? -18.251 -21.652 20.069 1.00 74.25 94 GLY A C 1
ATOM 782 O O . GLY A 1 94 ? -19.265 -21.861 19.400 1.00 74.25 94 GLY A O 1
ATOM 783 N N . HIS A 1 95 ? -17.027 -21.542 19.547 1.00 51.06 95 HIS A N 1
ATOM 784 C CA . HIS A 1 95 ? -16.613 -21.995 18.219 1.00 51.06 95 HIS A CA 1
ATOM 785 C C . HIS A 1 95 ? -15.147 -22.419 18.237 1.00 51.06 95 HIS A C 1
ATOM 787 O O . HIS A 1 95 ? -14.342 -21.692 18.861 1.00 51.06 95 HIS A O 1
#

Secondary structure (DSSP, 8-state):
----------GGGSPPPEETTEEHHHHHHHHHHHHHHHHTT-HHHHHHHHHHHHHHHHHHHHTTHHHHHHHHHHHHS---------TT--S----

Organism: NCBI:txid207949

InterPro domains:
  IPR009838 Type IV conjugative transfer system, protein TraL [PF07178] (7-93)
  IPR009838 Type IV conjugative transfer system, protein TraL [TIGR02762] (6-85)

pLDDT: mean 77.63, std 12.57, range [39.5, 95.62]

Foldseek 3Di:
DDPPPPPPDDPCPPPADDDPPHRPVLVVQLVVQQVVVVVVVRNPVSNVVSVVRSVVVVVCVVVCVVVVVVVVCVVPPPDPPDPDDPPVDPDDPDD

Radius of gyration: 21.54 Å; chains: 1; bounding box: 43×30×66 Å

Sequence (95 aa):
MAVSENYWIPRTLEDPPLFFVWEMDTAVVFLTSMIIFLLFSSPIIGFFVSLWLSKSYARVKEQGGVSLFGSFLYWYLPVDLSKRYPSFIREYVGH